Protein AF-A0A9P6FPQ5-F1 (afdb_monomer)

Sequence (129 aa):
MIRIPEAIIFIPVQDEDRIERQFTKACYPNIGDNTSTLNFANTVILTICNTQADHLNDIATDLFCPDKDVPVYVATGSVSCDDDGEASCVTNQRDLKNFVSPDFPPYELRLKPGLPIMCIRNIDVINNL

Organism: NCBI:txid979761

pLDDT: mean 76.05, std 11.93, range [46.44, 91.94]

InterPro domains:
  IPR049163 DNA helicase Pif1-like, 2B domain [PF21530] (103-125)

Foldseek 3Di:
DQDDAQEEAEDEPPDPVVLLVCCCPPPNVCQQPQPLPDDPNRYDYDYPDPVSVVVSVVSSLCRHPVVDDWDKDFDADDDDDPDDDPDRPRPPSVNLQPDDDPLDDHRIDTDDPSDDDDDSDDQDPPVRD

Radius of gyration: 18.6 Å; Cα contacts (8 Å, |Δi|>4): 116; chains: 1; bounding box: 51×40×49 Å

Secondary structure (DSSP, 8-state):
-PPPPSEEEE---S-HHHHHHHIIIII-TTTTSS-TT--TTSEEEE-SSHHHHHHHHHHHHHHSSTTS---EEE--------SSS-------HHHHHT---TTS--SEEE--TT------S---TTTT-

Mean predicted aligned error: 9.96 Å

Structure (mmCIF, N/CA/C/O backbone):
data_AF-A0A9P6FPQ5-F1
#
_entry.id   AF-A0A9P6FPQ5-F1
#
loop_
_atom_site.group_PDB
_atom_site.id
_atom_site.type_symbol
_atom_site.label_atom_id
_atom_site.label_alt_id
_atom_site.label_comp_id
_atom_site.label_asym_id
_atom_site.label_entity_id
_atom_site.label_seq_id
_atom_site.pdbx_PDB_ins_code
_atom_site.Cartn_x
_atom_site.Cartn_y
_atom_site.Cartn_z
_atom_site.occupancy
_atom_site.B_iso_or_equiv
_atom_site.auth_seq_id
_atom_site.auth_comp_id
_atom_site.auth_asym_id
_atom_site.auth_atom_id
_atom_site.pdbx_PDB_model_num
ATOM 1 N N . MET A 1 1 ? -15.839 -11.151 -10.533 1.00 47.41 1 MET A N 1
ATOM 2 C CA . MET A 1 1 ? -16.953 -10.212 -10.275 1.00 47.41 1 MET A CA 1
ATOM 3 C C . MET A 1 1 ? -16.449 -9.178 -9.282 1.00 47.41 1 MET A C 1
ATOM 5 O O . MET A 1 1 ? -16.023 -9.581 -8.208 1.00 47.41 1 MET A O 1
ATOM 9 N N . ILE A 1 2 ? -16.402 -7.897 -9.653 1.00 60.41 2 ILE A N 1
ATOM 10 C CA . ILE A 1 2 ? -15.944 -6.828 -8.750 1.00 60.41 2 ILE A CA 1
ATOM 11 C C . ILE A 1 2 ? -17.065 -6.577 -7.732 1.00 60.41 2 ILE A C 1
ATOM 13 O O . ILE A 1 2 ? -18.190 -6.280 -8.129 1.00 60.41 2 ILE A O 1
ATOM 17 N N . ARG A 1 3 ? -16.788 -6.761 -6.435 1.00 70.00 3 ARG A N 1
ATOM 18 C CA . ARG A 1 3 ? -17.714 -6.378 -5.358 1.00 70.00 3 ARG A CA 1
ATOM 19 C C . ARG A 1 3 ? -17.545 -4.893 -5.078 1.00 70.00 3 ARG A C 1
ATOM 21 O O . ARG A 1 3 ? -16.420 -4.427 -4.925 1.00 70.00 3 ARG A O 1
ATOM 28 N N . ILE A 1 4 ? -18.662 -4.178 -4.994 1.00 76.25 4 ILE A N 1
ATOM 29 C CA . ILE A 1 4 ? -18.661 -2.798 -4.512 1.00 76.25 4 ILE A CA 1
ATOM 30 C C . ILE A 1 4 ? -18.504 -2.850 -2.980 1.00 76.25 4 ILE A C 1
ATOM 32 O O . ILE A 1 4 ? -19.240 -3.610 -2.344 1.00 76.25 4 ILE A O 1
ATOM 36 N N . PRO A 1 5 ? -17.551 -2.104 -2.398 1.00 79.56 5 PRO A N 1
ATOM 37 C CA . PRO A 1 5 ? -17.370 -2.011 -0.951 1.00 79.56 5 PRO A CA 1
ATOM 38 C C . PRO A 1 5 ? -18.612 -1.441 -0.261 1.00 79.56 5 PRO A C 1
ATOM 40 O O . PRO A 1 5 ? -19.333 -0.629 -0.838 1.00 79.56 5 PRO A O 1
ATOM 43 N N . GLU A 1 6 ? -18.835 -1.827 0.994 1.00 83.38 6 GLU A N 1
ATOM 44 C CA . GLU A 1 6 ? -19.934 -1.292 1.810 1.00 83.38 6 GLU A CA 1
ATOM 45 C C . GLU A 1 6 ? -19.636 0.135 2.289 1.00 83.38 6 GLU A C 1
ATOM 47 O O . GLU A 1 6 ? -20.553 0.940 2.446 1.00 83.38 6 GLU A O 1
ATOM 52 N N . ALA A 1 7 ? -18.353 0.463 2.479 1.00 83.56 7 ALA A N 1
ATOM 53 C CA . ALA A 1 7 ? -17.891 1.785 2.881 1.00 83.56 7 ALA A CA 1
ATOM 54 C C . ALA A 1 7 ? -16.900 2.366 1.861 1.00 83.56 7 ALA A C 1
ATOM 56 O O . ALA A 1 7 ? -15.874 1.758 1.550 1.00 83.56 7 ALA A O 1
ATOM 57 N N . ILE A 1 8 ? -17.191 3.575 1.374 1.00 84.56 8 ILE A N 1
ATOM 58 C CA . ILE A 1 8 ? -16.287 4.374 0.540 1.00 84.56 8 ILE A CA 1
ATOM 59 C C . ILE A 1 8 ? -15.935 5.636 1.323 1.00 84.56 8 ILE A C 1
ATOM 61 O O . ILE A 1 8 ? -16.809 6.450 1.622 1.00 84.56 8 ILE A O 1
ATOM 65 N N . ILE A 1 9 ? -14.661 5.783 1.674 1.00 83.75 9 ILE A N 1
ATOM 66 C CA . ILE A 1 9 ? -14.163 6.876 2.510 1.00 83.75 9 ILE A CA 1
ATOM 67 C C . ILE A 1 9 ? -13.274 7.778 1.662 1.00 83.75 9 ILE A C 1
ATOM 69 O O . ILE A 1 9 ? -12.339 7.314 1.016 1.00 83.75 9 ILE A O 1
ATOM 73 N N . PHE A 1 10 ? -13.544 9.080 1.692 1.00 82.00 10 PHE A N 1
ATOM 74 C CA . PHE A 1 10 ? -12.702 10.089 1.057 1.00 82.00 10 PHE A CA 1
ATOM 75 C C . PHE A 1 10 ? -11.830 10.753 2.117 1.00 82.00 10 PHE A C 1
ATOM 77 O O . PHE A 1 10 ? -12.357 11.333 3.068 1.00 82.00 10 PHE A O 1
ATOM 84 N N . ILE A 1 11 ? -10.509 10.686 1.950 1.00 74.00 11 ILE A N 1
ATOM 85 C CA . ILE A 1 11 ? -9.553 11.342 2.851 1.00 74.00 11 ILE A CA 1
ATOM 86 C C . ILE A 1 11 ? -8.985 12.573 2.132 1.00 74.00 11 ILE A C 1
ATOM 88 O O . ILE A 1 11 ? -8.133 12.432 1.252 1.00 74.00 11 ILE A O 1
ATOM 92 N N . PRO A 1 12 ? -9.449 13.795 2.460 1.00 68.44 12 PRO A N 1
ATOM 93 C CA . PRO A 1 12 ? -8.856 15.011 1.927 1.00 68.44 12 PRO A CA 1
ATOM 94 C C . PRO A 1 12 ? -7.495 15.237 2.590 1.00 68.44 12 PRO A C 1
ATOM 96 O O . PRO A 1 12 ? -7.394 15.641 3.749 1.00 68.44 12 PRO A O 1
ATOM 99 N N . VAL A 1 13 ? -6.438 14.975 1.831 1.00 62.47 13 VAL A N 1
ATOM 100 C CA . VAL A 1 13 ? -5.053 15.163 2.261 1.00 62.47 13 VAL A CA 1
ATOM 101 C C . VAL A 1 13 ? -4.717 16.655 2.238 1.00 62.47 13 VAL A C 1
ATOM 103 O O . VAL A 1 13 ? -4.341 17.203 1.205 1.00 62.47 13 VAL A O 1
ATOM 106 N N . GLN A 1 14 ? -4.911 17.329 3.372 1.00 66.31 14 GLN A N 1
ATOM 107 C CA . GLN A 1 14 ? -4.426 18.700 3.588 1.00 66.31 14 GLN A CA 1
ATOM 108 C C . GLN A 1 14 ? -3.340 18.795 4.669 1.00 66.31 14 GLN A C 1
ATOM 110 O O . GLN A 1 14 ? -2.711 19.841 4.782 1.00 66.31 14 GLN A O 1
ATOM 115 N N . ASP A 1 15 ? -3.123 17.733 5.454 1.00 66.94 15 ASP A N 1
ATOM 116 C CA . ASP A 1 15 ? -2.198 17.714 6.595 1.00 66.94 15 ASP A CA 1
ATOM 117 C C . ASP A 1 15 ? -1.810 16.260 6.942 1.00 66.94 15 ASP A C 1
ATOM 119 O O . ASP A 1 15 ? -2.705 15.442 7.172 1.00 66.94 15 ASP A O 1
ATOM 123 N N . GLU A 1 16 ? -0.514 15.926 6.952 1.00 66.75 16 GLU A N 1
ATOM 124 C CA . GLU A 1 16 ? 0.005 14.557 7.146 1.00 66.75 16 GLU A CA 1
ATOM 125 C C . GLU A 1 16 ? -0.408 13.955 8.496 1.00 66.75 16 GLU A C 1
ATOM 127 O O . GLU A 1 16 ? -0.932 12.839 8.537 1.00 66.75 16 GLU A O 1
ATOM 132 N N . ASP A 1 17 ? -0.316 14.729 9.582 1.00 67.81 17 ASP A N 1
ATOM 133 C CA . ASP A 1 17 ? -0.717 14.290 10.927 1.00 67.81 17 ASP A CA 1
ATOM 134 C C . ASP A 1 17 ? -2.221 13.970 11.004 1.00 67.81 17 ASP A C 1
ATOM 136 O O . ASP A 1 17 ? -2.680 13.167 11.828 1.00 67.81 17 ASP A O 1
ATOM 140 N N . ARG A 1 18 ? -3.035 14.603 10.146 1.00 71.94 18 ARG A N 1
ATOM 141 C CA . ARG A 1 18 ? -4.469 14.298 10.046 1.00 71.94 18 ARG A CA 1
ATOM 142 C C . ARG A 1 18 ? -4.723 13.032 9.242 1.00 71.94 18 ARG A C 1
ATOM 144 O O . ARG A 1 18 ? -5.707 12.363 9.550 1.00 71.94 18 ARG A O 1
ATOM 151 N N . ILE A 1 19 ? -3.882 12.692 8.264 1.00 74.75 19 ILE A N 1
ATOM 152 C CA . ILE A 1 19 ? -4.054 11.499 7.421 1.00 74.75 19 ILE A CA 1
ATOM 153 C C . ILE A 1 19 ? -3.926 10.241 8.264 1.00 74.75 19 ILE A C 1
ATOM 155 O O . ILE A 1 19 ? -4.855 9.438 8.280 1.00 74.75 19 ILE A O 1
ATOM 159 N N . GLU A 1 20 ? -2.831 10.089 9.010 1.00 75.44 20 GLU A N 1
ATOM 160 C CA . GLU A 1 20 ? -2.606 8.897 9.834 1.00 75.44 20 GLU A CA 1
ATOM 161 C C . GLU A 1 20 ? -3.710 8.746 10.889 1.00 75.44 20 GLU A C 1
ATOM 163 O O . GLU A 1 20 ? -4.277 7.667 11.083 1.00 75.44 20 GLU A O 1
ATOM 168 N N . ARG A 1 21 ? -4.105 9.857 11.524 1.00 76.19 21 ARG A N 1
ATOM 169 C CA . ARG A 1 21 ? -5.211 9.874 12.492 1.00 76.19 21 ARG A CA 1
ATOM 170 C C . ARG A 1 21 ? -6.556 9.521 11.865 1.00 76.19 21 ARG A C 1
ATOM 172 O O . ARG A 1 21 ? -7.353 8.862 12.525 1.00 76.19 21 ARG A O 1
ATOM 179 N N . GLN A 1 22 ? -6.853 9.980 10.650 1.00 76.00 22 GLN A N 1
ATOM 180 C CA . GLN A 1 22 ? -8.096 9.631 9.953 1.00 76.00 22 GLN A CA 1
ATOM 181 C C . GLN A 1 22 ? -8.075 8.179 9.479 1.00 76.00 22 GLN A C 1
ATOM 183 O O . GLN A 1 22 ? -9.066 7.471 9.638 1.00 76.00 22 GLN A O 1
ATOM 188 N N . PHE A 1 23 ? -6.942 7.714 8.964 1.00 80.12 23 PHE A N 1
ATOM 189 C CA . PHE A 1 23 ? -6.745 6.335 8.549 1.00 80.12 23 PHE A CA 1
ATOM 190 C C . PHE A 1 23 ? -6.959 5.368 9.722 1.00 80.12 23 PHE A C 1
ATOM 192 O O . PHE A 1 23 ? -7.825 4.496 9.656 1.00 80.12 23 PHE A O 1
ATOM 199 N N . THR A 1 24 ? -6.257 5.585 10.836 1.00 78.94 24 THR A N 1
ATOM 200 C CA . THR A 1 24 ? -6.409 4.773 12.049 1.00 78.94 24 THR A CA 1
ATOM 201 C C . THR A 1 24 ? -7.804 4.936 12.645 1.00 78.94 24 THR A C 1
ATOM 203 O O . THR A 1 24 ? -8.558 3.979 12.695 1.00 78.94 24 THR A O 1
ATOM 206 N N . LYS A 1 25 ? -8.233 6.138 13.040 1.00 74.75 25 LYS A N 1
ATOM 207 C CA . LYS A 1 25 ? -9.482 6.286 13.810 1.00 74.75 25 LYS A CA 1
ATOM 208 C C . LYS A 1 25 ? -10.756 6.036 13.010 1.00 74.75 25 LYS A C 1
ATOM 210 O O . LYS A 1 25 ? -11.729 5.566 13.594 1.00 74.75 25 LYS A O 1
ATOM 215 N N . ALA A 1 26 ? -10.789 6.409 11.731 1.00 74.31 26 ALA A N 1
ATOM 216 C CA . ALA A 1 26 ? -12.015 6.351 10.936 1.00 74.31 26 ALA A CA 1
ATOM 217 C C . ALA A 1 26 ? -12.104 5.101 10.055 1.00 74.31 26 ALA A C 1
ATOM 219 O O . ALA A 1 26 ? -13.212 4.628 9.816 1.00 74.31 26 ALA A O 1
ATOM 220 N N . CYS A 1 27 ? -10.973 4.565 9.581 1.00 80.19 27 CYS A N 1
ATOM 221 C CA . CYS A 1 27 ? -10.979 3.434 8.649 1.00 80.19 27 CYS A 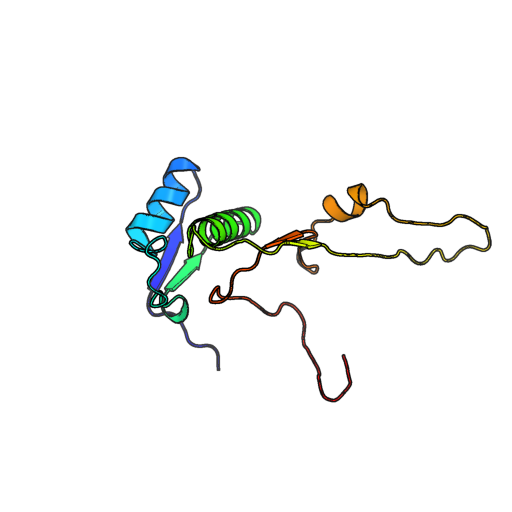CA 1
ATOM 222 C C . CYS A 1 27 ? -10.625 2.117 9.347 1.00 80.19 27 CYS A C 1
ATOM 224 O O . CYS A 1 27 ? -11.359 1.140 9.209 1.00 80.19 27 CYS A O 1
ATOM 226 N N . TYR A 1 28 ? -9.533 2.093 10.119 1.00 82.88 28 TYR A N 1
ATOM 227 C CA . TYR A 1 28 ? -9.010 0.872 10.741 1.00 82.88 28 TYR A CA 1
ATOM 228 C C . TYR A 1 28 ? -8.524 1.117 12.184 1.00 82.88 28 TYR A C 1
ATOM 230 O O . TYR A 1 28 ? -7.315 1.150 12.430 1.00 82.88 28 TYR A O 1
ATOM 238 N N . PRO A 1 29 ? -9.443 1.258 13.165 1.00 77.62 29 PRO A N 1
ATOM 239 C CA . PRO A 1 29 ? -9.116 1.670 14.541 1.00 77.62 29 PRO A CA 1
ATOM 240 C C . PRO A 1 29 ? -8.191 0.714 15.297 1.00 77.62 29 PRO A C 1
ATOM 242 O O . PRO A 1 29 ? -7.569 1.132 16.267 1.00 77.62 29 PRO A O 1
ATOM 245 N N . ASN A 1 30 ? -8.039 -0.518 14.806 1.00 80.00 30 ASN A N 1
ATOM 246 C CA . ASN A 1 30 ? -7.231 -1.570 15.418 1.00 80.00 30 ASN A CA 1
ATOM 247 C C . ASN A 1 30 ? -6.170 -2.115 14.446 1.00 80.00 30 ASN A C 1
ATOM 249 O O . ASN A 1 30 ? -5.824 -3.290 14.508 1.00 80.00 30 ASN A O 1
ATOM 253 N N . ILE A 1 31 ? -5.686 -1.303 13.494 1.00 80.62 31 ILE A N 1
ATOM 254 C CA . ILE A 1 31 ? -4.747 -1.797 12.470 1.00 80.62 31 ILE A CA 1
ATOM 255 C C . ILE A 1 31 ? -3.428 -2.340 13.047 1.00 80.62 31 ILE A C 1
ATOM 257 O O . ILE A 1 31 ? -2.847 -3.270 12.492 1.00 80.62 31 ILE A O 1
ATOM 261 N N . GLY A 1 32 ? -2.999 -1.785 14.182 1.00 75.62 32 GLY A N 1
ATOM 262 C CA . GLY A 1 32 ? -1.802 -2.208 14.909 1.00 75.62 32 GLY A CA 1
ATOM 263 C C . GLY A 1 32 ? -2.018 -3.362 15.883 1.00 75.62 32 GLY A C 1
ATOM 264 O O . GLY A 1 32 ? -1.041 -3.928 16.371 1.00 75.62 32 GLY A O 1
ATOM 265 N N . ASP A 1 33 ? -3.267 -3.747 16.157 1.00 75.62 33 ASP A N 1
ATOM 266 C CA . ASP A 1 33 ? -3.526 -4.905 16.999 1.00 75.62 33 ASP A CA 1
ATOM 267 C C . ASP A 1 33 ? -3.166 -6.149 16.181 1.00 75.62 33 ASP A C 1
ATOM 269 O O . ASP A 1 33 ? -3.714 -6.373 15.103 1.00 75.62 33 ASP A O 1
ATOM 273 N N . ASN A 1 34 ? -2.255 -6.987 16.690 1.00 63.00 34 ASN A N 1
ATOM 274 C CA . ASN A 1 34 ? -1.759 -8.223 16.050 1.00 63.00 34 ASN A CA 1
ATOM 275 C C . ASN A 1 34 ? -2.848 -9.278 15.729 1.00 63.00 34 ASN A C 1
ATOM 277 O O . ASN A 1 34 ? -2.560 -10.431 15.39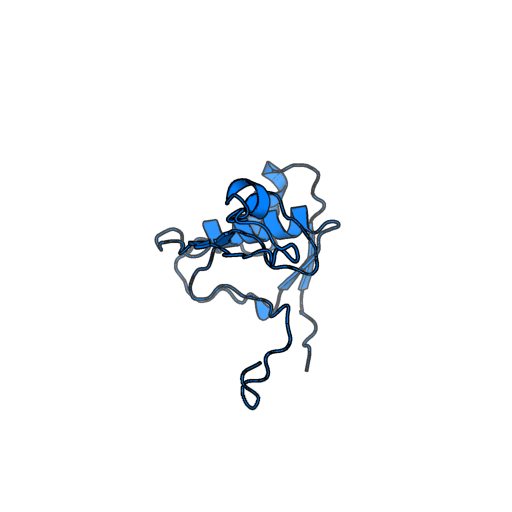8 1.00 63.00 34 ASN A O 1
ATOM 281 N N . THR A 1 35 ? -4.117 -8.902 15.831 1.00 59.75 35 THR A N 1
ATOM 282 C CA . THR A 1 35 ? -5.279 -9.646 15.384 1.00 59.75 35 THR A CA 1
ATOM 283 C C . THR A 1 35 ? -5.351 -9.636 13.856 1.00 59.75 35 THR A C 1
ATOM 285 O O . THR A 1 35 ? -5.577 -8.612 13.219 1.00 59.75 35 THR A O 1
ATOM 288 N N . SER A 1 36 ? -5.208 -10.808 13.243 1.00 57.00 36 SER A N 1
ATOM 289 C CA . SER A 1 36 ? -5.304 -11.053 11.792 1.00 57.00 36 SER A CA 1
ATOM 290 C C . SER A 1 36 ? -6.731 -10.904 11.227 1.00 57.00 36 SER A C 1
ATOM 292 O O . SER A 1 36 ? -7.067 -11.472 10.192 1.00 57.00 36 SER A O 1
ATOM 294 N N . THR A 1 37 ? -7.593 -10.150 11.911 1.00 63.38 37 THR A N 1
ATOM 295 C CA . THR A 1 37 ? -9.036 -10.045 11.660 1.00 63.38 37 THR A CA 1
ATOM 296 C C . THR A 1 37 ? -9.444 -8.776 10.917 1.00 63.38 37 THR A C 1
ATOM 298 O O . THR A 1 37 ? -10.639 -8.543 10.736 1.00 63.38 37 THR A O 1
ATOM 301 N N . LEU A 1 38 ? -8.495 -7.933 10.500 1.00 72.44 38 LEU A N 1
ATOM 302 C CA . LEU A 1 38 ? -8.816 -6.734 9.725 1.00 72.44 38 LEU A CA 1
ATOM 303 C C . LEU A 1 38 ? -9.395 -7.134 8.370 1.00 72.44 38 LEU A C 1
ATOM 305 O O . LEU A 1 38 ? -8.740 -7.779 7.552 1.00 72.44 38 LEU A O 1
ATOM 309 N N . ASN A 1 39 ? -10.643 -6.738 8.138 1.00 75.94 39 ASN A N 1
ATOM 310 C CA . ASN A 1 39 ? -11.316 -6.973 6.876 1.00 75.94 39 ASN A CA 1
ATOM 311 C C . ASN A 1 39 ? -11.115 -5.775 5.940 1.00 75.94 39 ASN A C 1
ATOM 313 O O . ASN A 1 39 ? -11.928 -4.852 5.912 1.00 75.94 39 ASN A O 1
ATOM 317 N N . PHE A 1 40 ? -10.048 -5.820 5.144 1.00 77.69 40 PHE A N 1
ATOM 318 C CA . PHE A 1 40 ? -9.782 -4.821 4.105 1.00 77.69 40 PHE A CA 1
ATOM 319 C C . PHE A 1 40 ? -10.761 -4.889 2.918 1.00 77.69 40 PHE A C 1
ATOM 321 O O . PHE A 1 40 ? -10.773 -3.989 2.087 1.00 77.69 40 PHE A O 1
ATOM 328 N N . ALA A 1 41 ? -11.590 -5.935 2.805 1.00 77.69 41 ALA A N 1
ATOM 329 C CA . ALA A 1 41 ? -12.451 -6.131 1.638 1.00 77.69 41 ALA A CA 1
ATOM 330 C C . ALA A 1 41 ? -13.727 -5.269 1.651 1.00 77.69 41 ALA A C 1
ATO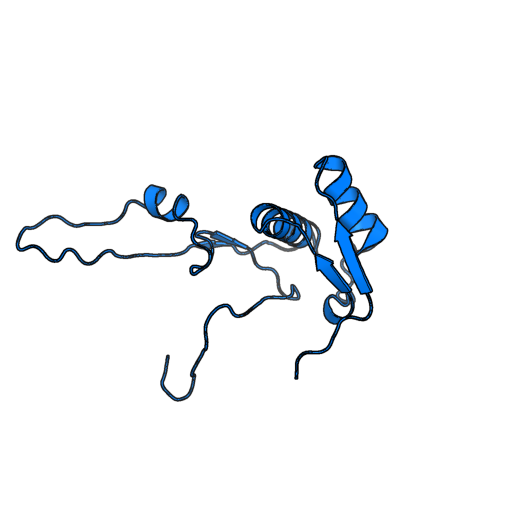M 332 O O . ALA A 1 41 ? -14.331 -5.063 0.599 1.00 77.69 41 ALA A O 1
ATOM 333 N N . ASN A 1 42 ? -14.154 -4.777 2.819 1.00 80.38 42 ASN A N 1
ATOM 334 C CA . ASN A 1 42 ? -15.428 -4.059 2.956 1.00 80.38 42 ASN A CA 1
ATOM 335 C C . ASN A 1 42 ? -15.295 -2.534 2.837 1.00 80.38 42 ASN A C 1
ATOM 337 O O . ASN A 1 42 ? -16.309 -1.855 2.655 1.00 80.38 42 ASN A O 1
ATOM 341 N N . THR A 1 43 ? -14.072 -2.011 2.909 1.00 82.12 43 THR A N 1
ATOM 342 C CA . THR A 1 43 ? -13.800 -0.573 2.941 1.00 82.12 43 THR A CA 1
ATOM 343 C C . THR A 1 43 ? -12.816 -0.203 1.845 1.00 82.12 43 THR A C 1
ATOM 345 O O . THR A 1 43 ? -11.740 -0.785 1.745 1.00 82.12 43 THR A O 1
ATOM 348 N N . VAL A 1 44 ? -13.158 0.810 1.053 1.00 85.44 44 VAL A N 1
ATOM 349 C CA . VAL A 1 44 ? -12.231 1.441 0.109 1.00 85.44 44 VAL A CA 1
ATOM 350 C C . VAL A 1 44 ? -11.994 2.883 0.516 1.00 85.44 44 VAL A C 1
ATOM 352 O O . VAL A 1 44 ? -12.925 3.618 0.847 1.00 85.44 44 VAL A O 1
ATOM 355 N N . ILE A 1 45 ? -10.726 3.278 0.468 1.00 87.44 45 ILE A N 1
ATOM 356 C CA . ILE A 1 45 ? -10.281 4.642 0.714 1.00 87.44 45 ILE A CA 1
ATOM 357 C C . ILE A 1 45 ? -9.908 5.256 -0.631 1.00 87.44 45 ILE A C 1
ATOM 359 O O . ILE A 1 45 ? -9.139 4.668 -1.389 1.00 87.44 45 ILE A O 1
ATOM 363 N N . LEU A 1 46 ? -10.465 6.426 -0.930 1.00 87.31 46 LEU A N 1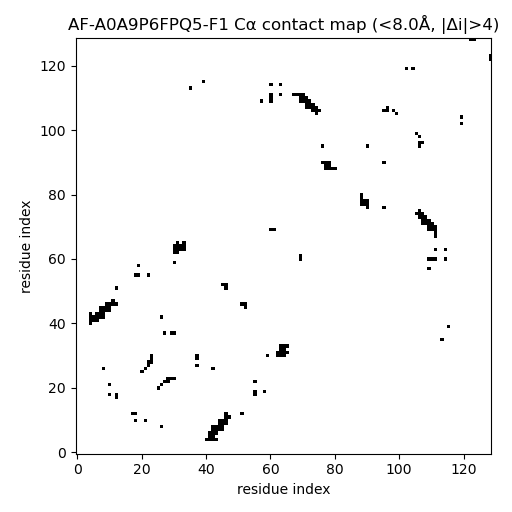
ATOM 364 C CA . LEU A 1 46 ? -10.213 7.163 -2.162 1.00 87.31 46 LEU A CA 1
ATOM 365 C C . LEU A 1 46 ? -9.459 8.460 -1.861 1.00 87.31 46 LEU A C 1
ATOM 367 O O . LEU A 1 46 ? -9.833 9.227 -0.968 1.00 87.31 46 LEU A O 1
ATOM 371 N N . THR A 1 47 ? -8.419 8.709 -2.653 1.00 85.75 47 THR A N 1
ATOM 372 C CA . THR A 1 47 ? -7.628 9.943 -2.660 1.00 85.75 47 THR A CA 1
ATOM 373 C C . THR A 1 47 ? -7.727 10.633 -4.017 1.00 85.75 47 THR A C 1
ATOM 375 O O . THR A 1 47 ? -8.256 10.080 -4.981 1.00 85.75 47 THR A O 1
ATOM 378 N N . ILE A 1 48 ? -7.236 11.872 -4.090 1.00 84.81 48 ILE A N 1
ATOM 379 C CA . ILE A 1 48 ? -7.265 12.673 -5.321 1.00 84.81 48 ILE A CA 1
ATOM 380 C C . ILE A 1 48 ? -6.066 12.331 -6.220 1.00 84.81 48 ILE A C 1
ATOM 382 O O . ILE A 1 48 ? -6.188 12.373 -7.442 1.00 84.81 48 ILE A O 1
ATOM 386 N N . CYS A 1 49 ? -4.922 11.979 -5.623 1.00 84.69 49 CYS A N 1
ATOM 387 C CA . CYS A 1 49 ? -3.672 11.691 -6.331 1.00 84.69 49 CYS A CA 1
ATOM 388 C C . CYS A 1 49 ? -3.090 10.325 -5.937 1.00 84.69 49 CYS A C 1
ATOM 390 O O . CYS A 1 49 ? -3.210 9.907 -4.782 1.00 84.69 49 CYS A O 1
ATOM 392 N N . ASN A 1 50 ? -2.362 9.687 -6.862 1.00 84.56 50 ASN A N 1
ATOM 393 C CA . ASN A 1 50 ? -1.668 8.415 -6.612 1.00 84.56 50 ASN A CA 1
ATOM 394 C C . ASN A 1 50 ? -0.634 8.532 -5.489 1.00 84.56 50 ASN A C 1
ATOM 396 O O . ASN A 1 50 ? -0.626 7.698 -4.599 1.00 84.56 50 ASN A O 1
ATOM 400 N N . THR A 1 51 ? 0.134 9.624 -5.439 1.00 84.69 51 THR A N 1
ATOM 401 C CA . THR A 1 51 ? 1.126 9.859 -4.372 1.00 84.69 51 THR A CA 1
ATOM 402 C C . THR A 1 51 ? 0.518 9.829 -2.967 1.00 84.69 51 THR A C 1
ATOM 404 O O . THR A 1 51 ? 1.157 9.404 -2.013 1.00 84.69 51 THR A O 1
ATOM 407 N N . GLN A 1 52 ? -0.740 10.256 -2.832 1.00 84.81 52 GLN A N 1
ATOM 408 C CA . GLN A 1 52 ? -1.479 10.201 -1.571 1.00 84.81 52 GLN A CA 1
ATOM 409 C C . GLN A 1 52 ? -1.960 8.783 -1.254 1.00 84.81 52 GLN A C 1
ATOM 411 O O . GLN A 1 52 ? -1.990 8.399 -0.087 1.00 84.81 52 GLN A O 1
ATOM 416 N N . ALA A 1 53 ? -2.354 8.020 -2.279 1.00 86.19 53 ALA A N 1
ATOM 417 C CA . ALA A 1 53 ? -2.716 6.616 -2.122 1.00 86.19 53 ALA A CA 1
ATOM 418 C C . ALA A 1 53 ? -1.491 5.783 -1.720 1.00 86.19 53 ALA A C 1
ATOM 420 O O . ALA A 1 53 ? -1.585 4.986 -0.794 1.00 86.19 53 ALA A O 1
ATOM 421 N N . ASP A 1 54 ? -0.341 6.028 -2.350 1.00 87.19 54 ASP A N 1
ATOM 422 C CA . ASP A 1 54 ? 0.931 5.381 -2.026 1.00 87.19 54 ASP A CA 1
ATOM 423 C C . ASP A 1 54 ? 1.324 5.661 -0.572 1.00 87.19 54 ASP A C 1
ATOM 425 O O . ASP A 1 54 ? 1.547 4.726 0.191 1.00 87.19 54 ASP A O 1
ATOM 429 N N . HIS A 1 55 ? 1.266 6.926 -0.141 1.00 86.69 55 HIS A N 1
ATOM 430 C CA . HIS A 1 55 ? 1.547 7.299 1.247 1.00 86.69 55 HIS A CA 1
ATOM 431 C C . HIS A 1 55 ? 0.600 6.623 2.257 1.00 86.69 55 HIS A C 1
ATOM 433 O O . HIS A 1 55 ? 1.028 6.162 3.313 1.00 86.69 55 HIS A O 1
ATOM 439 N N . LEU A 1 56 ? -0.695 6.514 1.938 1.00 87.94 56 LEU A N 1
ATOM 440 C CA . LEU A 1 56 ? -1.651 5.775 2.770 1.00 87.94 56 LEU A CA 1
ATOM 441 C C . LEU A 1 56 ? -1.348 4.274 2.821 1.00 87.94 56 LEU A C 1
ATOM 443 O O . LEU A 1 56 ? -1.496 3.661 3.877 1.00 87.94 56 LEU A O 1
ATOM 447 N N . ASN A 1 57 ? -0.932 3.685 1.700 1.00 89.12 57 ASN A N 1
ATOM 448 C CA . ASN A 1 57 ? -0.542 2.280 1.631 1.00 89.12 57 ASN A CA 1
ATOM 449 C C . ASN A 1 57 ? 0.741 2.015 2.434 1.00 89.12 57 ASN A C 1
ATOM 451 O O . ASN A 1 57 ? 0.841 0.972 3.083 1.00 89.12 57 ASN A O 1
ATOM 455 N N . ASP A 1 58 ? 1.685 2.959 2.451 1.00 89.50 58 ASP A N 1
ATOM 456 C CA . ASP A 1 58 ? 2.876 2.901 3.301 1.00 89.50 58 ASP A CA 1
ATOM 457 C C . ASP A 1 58 ? 2.500 2.928 4.785 1.00 89.50 58 ASP A C 1
ATOM 459 O O . ASP A 1 58 ? 2.866 2.008 5.517 1.00 89.50 58 ASP A O 1
ATOM 463 N N . ILE A 1 59 ? 1.669 3.889 5.209 1.00 88.12 59 ILE A N 1
ATOM 464 C CA . ILE A 1 59 ? 1.144 3.959 6.584 1.00 88.12 59 ILE A CA 1
ATOM 465 C C . ILE A 1 59 ? 0.440 2.648 6.962 1.00 88.12 59 ILE A C 1
ATOM 467 O O . ILE A 1 59 ? 0.671 2.095 8.038 1.00 88.12 59 ILE A O 1
ATOM 471 N N . ALA A 1 60 ? -0.408 2.118 6.077 1.00 87.31 60 ALA A N 1
ATOM 472 C CA . ALA A 1 60 ? -1.093 0.849 6.299 1.00 87.31 60 ALA A CA 1
ATOM 473 C C . ALA A 1 60 ? -0.104 -0.310 6.487 1.00 87.31 60 ALA A C 1
ATOM 475 O O . ALA A 1 60 ? -0.295 -1.148 7.368 1.00 87.31 60 ALA A O 1
ATOM 476 N N . THR A 1 61 ? 0.957 -0.346 5.681 1.00 89.25 61 THR A N 1
ATOM 477 C CA . THR A 1 61 ? 1.998 -1.378 5.728 1.00 89.25 61 THR A CA 1
ATOM 478 C C . THR A 1 61 ? 2.809 -1.300 7.015 1.00 89.25 61 THR A C 1
ATOM 480 O O . THR A 1 61 ? 3.095 -2.331 7.629 1.00 89.25 61 THR A O 1
ATOM 483 N N . ASP A 1 62 ? 3.154 -0.091 7.451 1.00 88.94 62 ASP A N 1
ATOM 484 C CA . ASP A 1 62 ? 3.900 0.150 8.682 1.00 88.94 62 ASP A CA 1
ATOM 485 C C . ASP A 1 62 ? 3.093 -0.247 9.917 1.00 88.94 62 ASP A C 1
ATOM 487 O O . ASP A 1 62 ? 3.580 -0.999 10.765 1.00 88.94 62 ASP A O 1
ATOM 491 N N . LEU A 1 63 ? 1.826 0.165 9.969 1.00 86.88 63 LEU A N 1
ATOM 492 C CA . LEU A 1 63 ? 0.956 -0.092 11.110 1.00 86.88 63 LEU A CA 1
ATOM 493 C C . LEU A 1 63 ? 0.453 -1.538 11.183 1.00 86.88 63 LEU A C 1
ATOM 495 O O . LEU A 1 63 ? 0.232 -2.041 12.279 1.00 86.88 63 LEU A O 1
ATOM 499 N N . PHE A 1 64 ? 0.254 -2.220 10.054 1.00 86.81 64 PHE A N 1
ATOM 500 C CA . PHE A 1 64 ? -0.281 -3.580 10.051 1.00 86.81 64 PHE A CA 1
ATOM 501 C C . PHE A 1 64 ? 0.733 -4.586 10.605 1.00 86.81 64 PHE A C 1
ATOM 503 O O . PHE A 1 64 ? 1.793 -4.786 10.012 1.00 86.81 64 PHE A O 1
ATOM 510 N N . CYS A 1 65 ? 0.396 -5.264 11.709 1.00 83.75 65 CYS A N 1
ATOM 511 C CA . CYS A 1 65 ? 1.302 -6.185 12.416 1.00 83.75 65 CYS A CA 1
ATOM 512 C C . CYS A 1 65 ? 2.705 -5.562 12.612 1.00 83.75 65 CYS A C 1
ATOM 514 O O . CYS A 1 65 ? 3.650 -5.966 11.922 1.00 83.75 65 CYS A O 1
ATOM 516 N N . PRO A 1 66 ? 2.856 -4.567 13.503 1.00 83.00 66 PRO A N 1
ATOM 517 C CA . PRO A 1 66 ? 4.086 -3.779 13.622 1.00 83.00 66 PRO A CA 1
ATOM 518 C C . PRO A 1 66 ? 5.299 -4.624 14.039 1.00 83.00 66 PRO A C 1
ATOM 520 O O . PRO A 1 66 ? 6.422 -4.307 13.665 1.00 83.00 66 PRO A O 1
ATOM 523 N N . ASP A 1 67 ? 5.072 -5.742 14.735 1.00 84.12 67 ASP A N 1
ATOM 524 C CA . ASP A 1 67 ? 6.130 -6.652 15.194 1.00 84.12 67 ASP A CA 1
ATOM 525 C C . ASP A 1 67 ? 6.699 -7.562 14.088 1.00 84.12 67 ASP A C 1
ATOM 527 O O . ASP A 1 67 ? 7.634 -8.325 14.333 1.00 84.12 67 ASP A O 1
ATOM 531 N N . LYS A 1 68 ? 6.117 -7.550 12.881 1.00 82.38 68 LYS A N 1
ATOM 532 C CA . LYS A 1 68 ? 6.589 -8.364 11.754 1.00 82.38 68 LYS A CA 1
ATOM 533 C C . LYS A 1 68 ? 7.493 -7.551 10.838 1.00 82.38 68 LYS A C 1
ATOM 535 O O . LYS A 1 68 ? 7.142 -6.435 10.451 1.00 82.38 68 LYS A O 1
ATOM 540 N N . ASP A 1 69 ? 8.587 -8.176 10.407 1.00 87.00 69 ASP A N 1
ATOM 541 C CA . ASP A 1 69 ? 9.472 -7.619 9.385 1.00 87.00 69 ASP A CA 1
ATOM 542 C C . ASP A 1 69 ? 8.703 -7.256 8.109 1.00 87.00 69 ASP A C 1
ATOM 544 O O . ASP A 1 69 ? 7.726 -7.913 7.731 1.00 87.00 69 ASP A O 1
ATOM 548 N N . VAL A 1 70 ? 9.181 -6.209 7.433 1.00 88.50 70 VAL A N 1
ATOM 549 C CA . VAL A 1 70 ? 8.641 -5.731 6.156 1.00 88.50 70 VAL A CA 1
ATOM 550 C C . VAL A 1 70 ? 9.613 -6.109 5.037 1.00 88.50 70 VAL A C 1
ATOM 552 O O . VAL A 1 70 ? 10.548 -5.353 4.768 1.00 88.50 70 VAL A O 1
ATOM 555 N N . PRO A 1 71 ? 9.446 -7.274 4.384 1.00 91.00 71 PRO A N 1
ATOM 556 C CA . PRO A 1 71 ? 10.175 -7.594 3.167 1.00 91.00 71 PRO A CA 1
ATOM 557 C C . PRO A 1 71 ? 10.100 -6.460 2.142 1.00 91.00 71 PRO A C 1
ATOM 559 O O . PRO A 1 71 ? 9.013 -5.976 1.812 1.00 91.00 71 PRO A O 1
ATOM 562 N N . VAL A 1 72 ? 11.266 -6.068 1.627 1.00 91.81 72 VAL A N 1
ATOM 563 C CA . VAL A 1 72 ? 11.401 -5.081 0.553 1.00 91.81 72 VAL A CA 1
ATOM 564 C C . VAL A 1 72 ? 11.878 -5.798 -0.703 1.00 91.81 72 VAL A C 1
ATOM 566 O O . VAL A 1 72 ? 12.948 -6.407 -0.717 1.00 91.81 72 VAL A O 1
ATOM 569 N N . TYR A 1 73 ? 11.079 -5.716 -1.759 1.00 89.88 73 TYR A N 1
ATOM 570 C CA . TYR A 1 73 ? 11.385 -6.253 -3.077 1.00 89.88 73 TYR A CA 1
ATOM 571 C C . TYR A 1 73 ? 11.819 -5.106 -3.980 1.00 89.88 73 TYR A C 1
ATOM 573 O O . TYR A 1 73 ? 11.082 -4.140 -4.158 1.00 89.88 73 TYR A O 1
ATOM 581 N N . VAL A 1 74 ? 13.023 -5.208 -4.533 1.00 88.06 74 VAL A N 1
ATOM 582 C CA . VAL A 1 74 ? 13.627 -4.147 -5.340 1.00 88.06 74 VAL A CA 1
ATOM 583 C C . VAL A 1 74 ? 13.561 -4.523 -6.816 1.00 88.06 74 VAL A C 1
ATOM 585 O O . VAL A 1 74 ? 13.965 -5.621 -7.204 1.00 88.06 74 VAL A O 1
ATOM 588 N N . ALA A 1 75 ? 13.053 -3.613 -7.641 1.00 83.31 75 ALA A N 1
ATOM 589 C CA . ALA A 1 75 ? 12.955 -3.790 -9.076 1.00 83.31 75 ALA A CA 1
ATOM 590 C C . ALA A 1 75 ? 14.345 -3.825 -9.721 1.00 83.31 75 ALA A C 1
ATOM 592 O O . ALA A 1 75 ? 15.268 -3.100 -9.342 1.00 83.31 75 ALA A O 1
ATOM 593 N N . THR A 1 76 ? 14.477 -4.656 -10.749 1.00 78.31 76 THR A N 1
ATOM 594 C CA . THR A 1 76 ? 15.672 -4.720 -11.591 1.00 78.31 76 THR A CA 1
ATOM 595 C C . THR A 1 76 ? 15.269 -4.432 -13.028 1.00 78.31 76 THR A C 1
ATOM 597 O O . THR A 1 76 ? 14.211 -4.862 -13.484 1.00 78.31 76 THR A O 1
ATOM 600 N N . GLY A 1 77 ? 16.087 -3.649 -13.725 1.00 68.56 77 GLY A N 1
ATOM 601 C CA . GLY A 1 77 ? 15.840 -3.247 -15.103 1.00 68.56 77 GLY A CA 1
ATOM 602 C C . GLY A 1 77 ? 17.124 -3.309 -15.915 1.00 68.56 77 GLY A C 1
ATOM 603 O O . GLY A 1 77 ? 18.213 -3.078 -15.389 1.00 68.56 77 GLY A O 1
ATOM 604 N N . SER A 1 78 ? 16.986 -3.619 -17.198 1.00 65.81 78 SER A N 1
ATOM 605 C CA . SER A 1 78 ? 18.052 -3.548 -18.191 1.00 65.81 78 SER A CA 1
ATOM 606 C C . SER A 1 78 ? 17.533 -2.725 -19.361 1.00 65.81 78 SER A C 1
ATOM 608 O O . SER A 1 78 ? 16.375 -2.872 -19.753 1.00 65.81 78 SER A O 1
ATOM 610 N N . VAL A 1 79 ? 18.370 -1.837 -19.884 1.00 60.28 79 VAL A N 1
ATOM 611 C CA . VAL A 1 79 ? 18.088 -1.103 -21.114 1.00 60.28 79 VAL A CA 1
ATOM 612 C C . VAL A 1 79 ? 18.852 -1.806 -22.228 1.00 60.28 79 VAL A C 1
ATOM 614 O O . VAL A 1 79 ? 20.056 -2.020 -22.105 1.00 60.28 79 VAL A O 1
ATOM 617 N N . SER A 1 80 ? 18.160 -2.203 -23.295 1.00 55.41 80 SER A N 1
ATOM 618 C CA . SER A 1 80 ? 18.821 -2.682 -24.507 1.00 55.41 80 SER A CA 1
ATOM 619 C C . SER A 1 80 ? 19.450 -1.490 -25.220 1.00 55.41 80 SER A C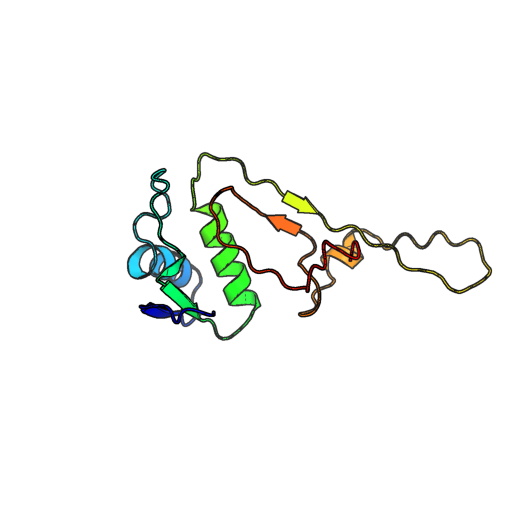 1
ATOM 621 O O . SER A 1 80 ? 18.752 -0.552 -25.606 1.00 55.41 80 SER A O 1
ATOM 623 N N . CYS A 1 81 ? 20.770 -1.515 -25.367 1.00 54.53 81 CYS A N 1
ATOM 624 C CA . CYS A 1 81 ? 21.474 -0.572 -26.219 1.00 54.53 81 CYS A CA 1
ATOM 625 C C . CYS A 1 81 ? 21.530 -1.136 -27.628 1.00 54.53 81 CYS A C 1
ATOM 627 O O . CYS A 1 81 ? 22.346 -2.007 -27.915 1.00 54.53 81 CYS A O 1
ATOM 629 N N . ASP A 1 82 ? 20.654 -0.638 -28.490 1.00 55.72 82 ASP A N 1
ATOM 630 C CA . ASP A 1 82 ? 20.772 -0.849 -29.927 1.00 55.72 82 ASP A CA 1
ATOM 631 C C . ASP A 1 82 ? 21.823 0.135 -30.474 1.00 55.72 82 ASP A C 1
ATOM 633 O O . ASP A 1 82 ? 21.464 1.155 -31.056 1.00 55.72 82 ASP A O 1
ATOM 637 N N . ASP A 1 83 ? 23.115 -0.116 -30.221 1.00 49.72 83 ASP A N 1
ATOM 638 C CA . ASP A 1 83 ? 24.212 0.447 -31.028 1.00 49.72 83 ASP A CA 1
ATOM 639 C C . ASP A 1 83 ? 25.524 -0.344 -30.842 1.00 49.72 83 ASP A C 1
ATOM 641 O O . ASP A 1 83 ? 25.871 -0.753 -29.732 1.00 49.72 83 ASP A O 1
ATOM 645 N N . ASP A 1 84 ? 26.251 -0.551 -31.939 1.00 53.62 84 ASP A N 1
ATOM 646 C CA . ASP A 1 84 ? 27.413 -1.438 -32.117 1.00 53.62 84 ASP A CA 1
ATOM 647 C C . ASP A 1 84 ? 28.705 -0.948 -31.416 1.00 53.62 84 ASP A C 1
ATOM 649 O O . ASP A 1 84 ? 29.771 -0.818 -32.024 1.00 53.62 84 ASP A O 1
ATOM 653 N N . GLY A 1 85 ? 28.659 -0.680 -30.112 1.00 46.84 85 GLY A N 1
ATOM 654 C CA . GLY A 1 85 ? 29.830 -0.254 -29.348 1.00 46.84 85 GLY A CA 1
ATOM 655 C C . GLY A 1 85 ? 29.763 -0.697 -27.898 1.00 46.84 85 GLY A C 1
ATOM 656 O O . GLY A 1 85 ? 28.743 -0.521 -27.242 1.00 46.84 85 GLY A O 1
ATOM 657 N N . GLU A 1 86 ? 30.864 -1.264 -27.397 1.00 49.34 86 GLU 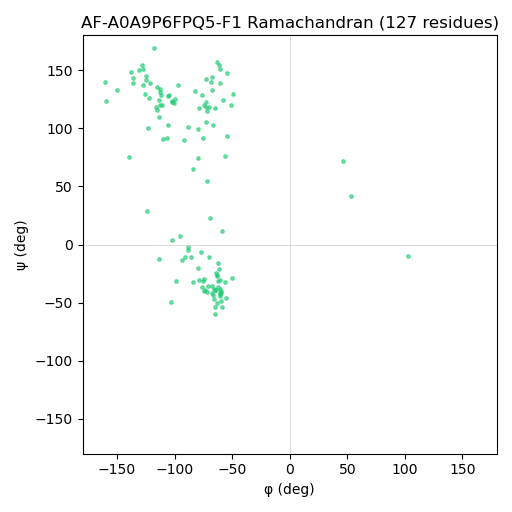A N 1
ATOM 658 C CA . GLU A 1 86 ? 31.056 -1.717 -26.014 1.00 49.34 86 GLU A CA 1
ATOM 659 C C . GLU A 1 86 ? 30.828 -0.606 -24.967 1.00 49.34 86 GLU A C 1
ATOM 661 O O . GLU A 1 86 ? 31.757 -0.068 -24.366 1.00 49.34 86 GLU A O 1
ATOM 666 N N . ALA A 1 87 ? 29.572 -0.277 -24.698 1.00 46.44 87 ALA A N 1
ATOM 667 C CA . ALA A 1 87 ? 29.158 0.492 -23.544 1.00 46.44 87 ALA A CA 1
ATOM 668 C C . ALA A 1 87 ? 28.143 -0.357 -22.786 1.00 46.44 87 ALA A C 1
ATOM 670 O O . ALA A 1 87 ? 26.978 -0.460 -23.155 1.00 46.44 87 ALA A O 1
ATOM 671 N N . SER A 1 88 ? 28.619 -0.998 -21.719 1.00 48.00 88 SER A N 1
ATOM 672 C CA . SER A 1 88 ? 27.785 -1.651 -20.714 1.00 48.00 88 SER A CA 1
ATOM 673 C C . SER A 1 88 ? 26.774 -0.639 -20.169 1.00 48.00 88 SER A C 1
ATOM 675 O O . SER A 1 88 ? 27.077 0.139 -19.264 1.00 48.00 88 SER A O 1
ATOM 677 N N . CYS A 1 89 ? 25.577 -0.599 -20.748 1.00 52.25 89 CYS A N 1
ATOM 678 C CA . CYS A 1 89 ? 24.505 0.280 -20.311 1.00 52.25 89 CYS A CA 1
ATOM 679 C C . CYS A 1 89 ? 23.744 -0.353 -19.152 1.00 52.25 89 CYS A C 1
ATOM 681 O O . CYS A 1 89 ? 22.561 -0.685 -19.212 1.00 52.25 89 CYS A O 1
ATOM 683 N N . VAL A 1 90 ? 24.463 -0.513 -18.046 1.00 54.12 90 VAL A N 1
ATOM 684 C CA . VAL A 1 90 ? 23.839 -0.673 -16.742 1.00 54.12 90 VAL A CA 1
ATOM 685 C C . VAL A 1 90 ? 23.166 0.660 -16.435 1.00 54.12 90 VAL A C 1
ATOM 687 O O . VAL A 1 90 ? 23.835 1.630 -16.082 1.00 54.12 90 VAL A O 1
ATOM 690 N N . THR A 1 91 ? 21.843 0.735 -16.586 1.00 55.56 91 THR A N 1
ATOM 691 C CA . THR A 1 91 ? 21.058 1.804 -15.959 1.00 55.56 91 THR A CA 1
ATOM 692 C C . THR A 1 91 ? 21.448 1.841 -14.488 1.00 55.56 91 THR A C 1
ATOM 694 O O . THR A 1 91 ? 21.316 0.832 -13.789 1.00 55.56 91 THR A O 1
ATOM 697 N N . ASN A 1 92 ? 21.977 2.969 -14.010 1.00 62.81 92 ASN A N 1
ATOM 698 C CA . ASN A 1 92 ? 22.340 3.070 -12.605 1.00 62.81 92 ASN A CA 1
ATOM 699 C C . ASN A 1 92 ? 21.070 2.861 -11.772 1.00 62.81 92 ASN A C 1
ATOM 701 O O . ASN A 1 92 ? 20.017 3.407 -12.095 1.00 62.81 92 ASN A O 1
ATOM 705 N N . GLN A 1 93 ? 21.156 2.118 -10.664 1.00 64.69 93 GLN A N 1
ATOM 706 C CA . GLN A 1 93 ? 20.018 1.914 -9.747 1.00 64.69 93 GLN A CA 1
ATOM 707 C C . GLN A 1 93 ? 19.338 3.231 -9.332 1.00 64.69 93 GLN A C 1
ATOM 709 O O . GLN A 1 93 ? 18.138 3.259 -9.076 1.00 64.69 93 GLN A O 1
ATOM 714 N N . ARG A 1 94 ? 20.094 4.336 -9.296 1.00 64.31 94 ARG A N 1
ATOM 715 C CA . ARG A 1 94 ? 19.562 5.679 -9.027 1.00 64.31 94 ARG A CA 1
ATOM 716 C C . ARG A 1 94 ? 18.551 6.146 -10.074 1.00 64.31 94 ARG A C 1
ATOM 718 O O . ARG A 1 94 ? 17.581 6.797 -9.706 1.00 64.31 94 ARG A O 1
ATOM 725 N N . ASP A 1 95 ? 18.760 5.806 -11.339 1.00 70.81 95 ASP A N 1
ATOM 726 C CA . ASP A 1 95 ? 17.886 6.224 -12.434 1.00 70.81 95 ASP A CA 1
ATOM 727 C C . ASP A 1 95 ? 16.571 5.436 -12.391 1.00 70.81 95 ASP A C 1
ATOM 729 O O . ASP A 1 95 ? 15.497 6.014 -12.537 1.00 70.81 95 ASP A O 1
ATOM 733 N N . LEU A 1 96 ? 16.645 4.138 -12.067 1.00 72.06 96 LEU A N 1
ATOM 734 C CA . LEU A 1 96 ? 15.472 3.280 -11.854 1.00 72.06 96 LEU A CA 1
ATOM 735 C C . LEU A 1 96 ? 14.651 3.710 -10.634 1.00 72.06 96 LEU A C 1
ATOM 737 O O . LEU A 1 96 ? 13.426 3.694 -10.689 1.00 72.06 96 LEU A O 1
ATOM 741 N N . LYS A 1 97 ? 15.309 4.145 -9.553 1.00 73.56 97 LYS A N 1
ATOM 742 C CA . LYS A 1 97 ? 14.625 4.649 -8.353 1.00 73.56 97 LYS A CA 1
ATOM 743 C C . LYS A 1 97 ? 13.788 5.901 -8.628 1.00 73.56 97 LYS A C 1
ATOM 745 O O . LYS A 1 97 ? 12.758 6.095 -7.992 1.00 73.56 97 LYS A O 1
ATOM 750 N N . ASN A 1 98 ? 14.220 6.733 -9.573 1.00 71.75 98 ASN A N 1
ATOM 751 C CA . ASN A 1 98 ? 13.510 7.952 -9.959 1.00 71.75 98 ASN A CA 1
ATOM 752 C C . ASN A 1 98 ? 12.466 7.717 -11.061 1.00 71.75 98 ASN A C 1
ATOM 754 O O . ASN A 1 98 ? 11.748 8.647 -11.432 1.00 71.75 98 ASN A O 1
ATOM 758 N N . PHE A 1 99 ? 12.376 6.500 -11.602 1.00 71.38 99 PHE A N 1
ATOM 759 C CA . PHE A 1 99 ? 11.420 6.170 -12.647 1.00 71.38 99 PHE A CA 1
ATOM 760 C C . PHE A 1 99 ? 10.035 5.935 -12.036 1.00 71.38 99 PHE A C 1
ATOM 762 O O . PHE A 1 99 ? 9.740 4.864 -11.511 1.00 71.38 99 PHE A O 1
ATOM 769 N N . VAL A 1 100 ? 9.180 6.956 -12.105 1.00 68.31 100 VAL A N 1
ATOM 770 C CA . VAL A 1 100 ? 7.789 6.892 -11.644 1.00 68.31 100 VAL A CA 1
ATOM 771 C C . VAL A 1 100 ? 6.879 7.021 -12.859 1.00 68.31 100 VAL A C 1
ATOM 773 O O . VAL A 1 100 ? 6.793 8.082 -13.474 1.00 68.31 100 VAL A O 1
ATOM 776 N N . SER A 1 101 ? 6.208 5.930 -13.217 1.00 71.44 101 SER A N 1
ATOM 777 C CA . SER A 1 101 ? 5.217 5.890 -14.293 1.00 71.44 101 SER A CA 1
ATOM 778 C C . SER A 1 101 ? 4.002 5.084 -13.832 1.00 71.44 101 SER A C 1
ATOM 780 O O . SER A 1 101 ? 4.195 4.046 -13.202 1.00 71.44 101 SER A O 1
ATOM 782 N N . PRO A 1 102 ? 2.764 5.512 -14.144 1.00 67.19 102 PRO A N 1
ATOM 783 C CA . PRO A 1 102 ? 1.555 4.785 -13.753 1.00 67.19 102 PRO A CA 1
ATOM 784 C C . PRO A 1 102 ? 1.469 3.365 -14.339 1.00 67.19 102 PRO A C 1
ATOM 786 O O . PRO A 1 102 ? 0.774 2.524 -13.779 1.00 67.19 10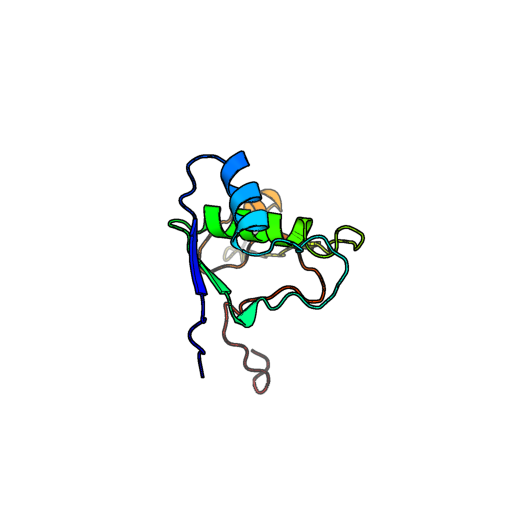2 PRO A O 1
ATOM 789 N N . ASP A 1 103 ? 2.191 3.079 -15.426 1.00 69.12 103 ASP A N 1
ATOM 790 C CA . ASP A 1 103 ? 2.182 1.771 -16.101 1.00 69.12 103 ASP A CA 1
ATOM 791 C C . ASP A 1 103 ? 3.213 0.775 -15.528 1.00 69.12 103 ASP A C 1
ATOM 793 O O . ASP A 1 103 ? 3.323 -0.381 -15.972 1.00 69.12 103 ASP A O 1
ATOM 797 N N . PHE A 1 104 ? 4.002 1.218 -14.547 1.00 73.69 104 PHE A N 1
ATOM 798 C CA . PHE A 1 104 ? 5.067 0.434 -13.938 1.00 73.69 104 PHE A CA 1
ATOM 799 C C . PHE A 1 104 ? 4.892 0.342 -12.420 1.00 73.69 104 PHE A C 1
ATOM 801 O O . PHE A 1 104 ? 4.492 1.312 -11.780 1.00 73.69 104 PHE A O 1
ATOM 808 N N . PRO A 1 105 ? 5.195 -0.827 -11.825 1.00 78.50 105 PRO A N 1
ATOM 809 C CA . PRO A 1 105 ? 5.261 -0.933 -10.377 1.00 78.50 105 PRO A CA 1
ATOM 810 C C . PRO A 1 105 ? 6.378 -0.029 -9.829 1.00 78.50 105 PRO A C 1
ATOM 812 O O . PRO A 1 105 ? 7.336 0.270 -10.552 1.00 78.50 105 PRO A O 1
ATOM 815 N N . PRO A 1 106 ? 6.292 0.375 -8.552 1.00 82.62 106 PRO A N 1
ATOM 816 C CA . PRO A 1 106 ? 7.349 1.144 -7.912 1.00 82.62 106 PRO A CA 1
ATOM 817 C C . PRO A 1 106 ? 8.665 0.356 -7.867 1.00 82.62 106 PRO A C 1
ATOM 819 O O . PRO A 1 106 ? 8.678 -0.877 -7.852 1.00 82.62 106 PRO A O 1
ATOM 822 N N . TYR A 1 107 ? 9.783 1.086 -7.808 1.00 86.12 107 TYR A N 1
ATOM 823 C CA . TYR A 1 107 ? 11.120 0.497 -7.694 1.00 86.12 107 TYR A CA 1
ATOM 824 C C . TYR A 1 107 ? 11.290 -0.335 -6.414 1.00 86.12 107 TYR A C 1
ATOM 826 O O . TYR A 1 107 ? 11.921 -1.386 -6.442 1.00 86.12 107 TYR A O 1
ATOM 834 N N . GLU A 1 108 ? 10.727 0.118 -5.297 1.00 89.62 108 GLU A N 1
ATOM 835 C CA . GLU A 1 108 ? 10.716 -0.602 -4.023 1.00 89.62 108 GLU A CA 1
ATOM 836 C C . GLU A 1 108 ? 9.272 -0.998 -3.700 1.00 89.62 108 GLU A C 1
ATOM 838 O O . GLU A 1 108 ? 8.386 -0.147 -3.647 1.00 89.62 108 GLU A O 1
ATOM 843 N N . LEU A 1 109 ? 9.033 -2.290 -3.479 1.00 90.06 109 LEU A N 1
ATOM 844 C CA . LEU A 1 109 ? 7.736 -2.827 -3.082 1.00 90.06 109 LEU A CA 1
ATOM 845 C C . LEU A 1 109 ? 7.843 -3.446 -1.686 1.00 90.06 109 LEU A C 1
ATOM 847 O O . LEU A 1 109 ? 8.590 -4.402 -1.474 1.00 90.06 109 LEU A O 1
ATOM 851 N N . ARG A 1 110 ? 7.086 -2.900 -0.733 1.00 91.94 110 ARG A N 1
ATOM 852 C CA . ARG A 1 110 ? 7.060 -3.317 0.677 1.00 91.94 110 ARG A CA 1
ATOM 853 C C . ARG A 1 110 ? 5.817 -4.166 0.923 1.00 91.94 110 ARG A C 1
ATOM 855 O O . ARG A 1 110 ? 4.715 -3.705 0.649 1.00 91.94 110 ARG A O 1
ATOM 862 N N . LEU A 1 111 ? 5.966 -5.398 1.412 1.00 89.62 111 LEU A N 1
ATOM 863 C CA . LEU A 1 111 ? 4.829 -6.316 1.585 1.00 89.62 111 LEU A CA 1
ATOM 864 C C . LEU A 1 111 ? 4.874 -7.043 2.926 1.00 89.62 111 LEU A C 1
ATOM 866 O O . LEU A 1 111 ? 5.928 -7.488 3.365 1.00 89.62 111 LEU A O 1
ATOM 870 N N . LYS A 1 112 ? 3.697 -7.256 3.522 1.00 88.25 112 LYS A N 1
ATOM 871 C CA . LYS A 1 112 ? 3.486 -8.139 4.676 1.00 88.25 112 LYS A CA 1
ATOM 872 C C . LYS A 1 112 ? 2.404 -9.178 4.358 1.00 88.25 112 LYS A C 1
ATOM 874 O O . LYS A 1 112 ? 1.428 -8.847 3.680 1.00 88.25 112 LYS A O 1
ATOM 879 N N . PRO A 1 113 ? 2.512 -10.420 4.868 1.00 85.31 113 PRO A N 1
ATOM 880 C CA . PRO A 1 113 ? 1.454 -11.414 4.713 1.00 85.31 113 PRO A CA 1
ATOM 881 C C . PRO A 1 113 ? 0.128 -10.922 5.304 1.00 85.31 113 PRO A C 1
ATOM 883 O O . PRO A 1 113 ? 0.066 -10.603 6.490 1.00 85.31 113 PRO A O 1
ATOM 886 N N . GLY A 1 114 ? -0.929 -10.907 4.488 1.00 83.25 114 GLY A N 1
ATOM 887 C CA . GLY A 1 114 ? -2.273 -10.472 4.884 1.00 83.25 114 GLY A CA 1
ATOM 888 C C . GLY A 1 114 ? -2.663 -9.069 4.411 1.00 83.25 114 GLY A C 1
ATOM 889 O O . GLY A 1 114 ? -3.840 -8.727 4.501 1.00 83.25 114 GLY A O 1
ATOM 890 N N . LEU A 1 115 ? -1.725 -8.284 3.867 1.00 86.12 115 LEU A N 1
ATOM 891 C CA . LEU A 1 115 ? -2.062 -7.016 3.221 1.00 86.12 115 LEU A CA 1
ATOM 892 C C . LEU A 1 115 ? -2.743 -7.244 1.860 1.00 86.12 115 LEU A C 1
ATOM 894 O O . LEU A 1 115 ? -2.357 -8.158 1.122 1.00 86.12 115 LEU A O 1
ATOM 898 N N . PRO A 1 116 ? -3.742 -6.418 1.504 1.00 86.62 116 PRO A N 1
ATOM 899 C CA . PRO A 1 116 ? -4.348 -6.452 0.182 1.00 86.62 116 PRO A CA 1
ATOM 900 C C . PRO A 1 116 ? -3.355 -5.959 -0.879 1.00 86.62 116 PRO A C 1
ATOM 902 O O . PRO A 1 116 ? -2.645 -4.979 -0.668 1.00 86.62 116 PRO A O 1
ATOM 905 N N . ILE A 1 117 ? -3.337 -6.617 -2.040 1.00 88.00 117 ILE A N 1
ATOM 906 C CA . ILE A 1 117 ? -2.534 -6.216 -3.204 1.00 88.00 117 ILE A CA 1
ATOM 907 C C . ILE A 1 117 ? -3.411 -6.125 -4.453 1.00 88.00 117 ILE A C 1
ATOM 909 O O . ILE A 1 117 ? -4.429 -6.811 -4.563 1.00 88.00 117 ILE A O 1
ATOM 913 N N . MET A 1 118 ? -2.988 -5.307 -5.416 1.00 86.44 118 MET A N 1
ATOM 914 C CA . MET A 1 118 ? -3.619 -5.202 -6.729 1.00 86.44 118 MET A CA 1
ATOM 915 C C . MET A 1 118 ? -2.671 -5.727 -7.808 1.00 86.44 118 MET A C 1
ATOM 917 O O . MET A 1 118 ? -1.510 -5.333 -7.873 1.00 86.44 118 MET A O 1
ATOM 921 N N . CYS A 1 119 ? -3.176 -6.603 -8.677 1.00 85.88 119 CYS A N 1
ATOM 922 C CA . CYS A 1 119 ? -2.454 -7.004 -9.882 1.00 85.88 119 CYS A CA 1
ATOM 923 C C . CYS A 1 119 ? -2.600 -5.908 -10.942 1.00 85.88 119 CYS A C 1
ATOM 925 O O . CYS A 1 119 ? -3.708 -5.630 -11.393 1.00 85.88 119 CYS A O 1
ATOM 927 N N . ILE A 1 120 ? -1.479 -5.303 -11.333 1.00 85.19 120 ILE A N 1
ATOM 928 C CA . ILE A 1 120 ? -1.428 -4.215 -12.326 1.00 85.19 120 ILE A CA 1
ATOM 929 C C . ILE A 1 120 ? -1.237 -4.708 -13.768 1.00 85.19 120 ILE A C 1
ATOM 931 O O . ILE A 1 120 ? -1.355 -3.933 -14.712 1.00 85.19 120 ILE A O 1
ATOM 935 N N . ARG A 1 121 ? -0.922 -5.994 -13.955 1.00 82.81 121 ARG A N 1
ATOM 936 C CA . ARG A 1 121 ? -0.741 -6.631 -15.265 1.00 82.81 121 ARG A CA 1
ATOM 937 C C . ARG A 1 121 ? -1.538 -7.924 -15.324 1.00 82.81 121 ARG A C 1
ATOM 939 O O . ARG A 1 121 ? -1.744 -8.580 -14.302 1.00 82.81 121 ARG A O 1
ATOM 946 N N . ASN A 1 122 ? -1.972 -8.274 -16.529 1.00 84.56 122 ASN A N 1
ATOM 947 C CA . ASN A 1 122 ? -2.572 -9.574 -16.791 1.00 84.56 122 ASN A CA 1
ATOM 948 C C . ASN A 1 122 ? -1.491 -10.646 -16.648 1.00 84.56 122 ASN A C 1
ATOM 950 O O . ASN A 1 122 ? -0.408 -10.481 -17.198 1.00 84.56 122 ASN A O 1
ATOM 954 N N . ILE A 1 123 ? -1.808 -11.714 -15.921 1.00 83.19 123 ILE A N 1
ATOM 955 C CA . ILE A 1 123 ? -0.943 -12.883 -15.770 1.00 83.19 123 ILE A CA 1
ATOM 956 C C . ILE A 1 123 ? -1.642 -14.038 -16.481 1.00 83.19 123 ILE A C 1
ATOM 958 O O . ILE A 1 123 ? -2.766 -14.401 -16.128 1.00 83.19 123 ILE A O 1
ATOM 962 N N . ASP A 1 124 ? -0.980 -14.602 -17.479 1.00 85.25 124 ASP A N 1
ATOM 963 C CA . ASP A 1 124 ? -1.375 -15.803 -18.192 1.00 85.25 124 ASP A CA 1
ATOM 964 C C . ASP A 1 124 ? -0.418 -16.947 -17.849 1.00 85.25 124 ASP A C 1
ATOM 966 O 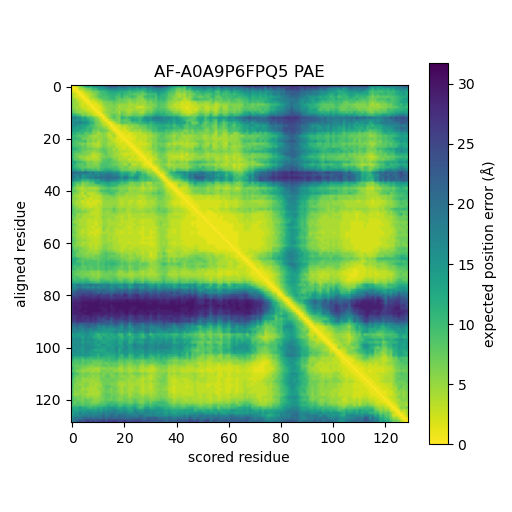O . ASP A 1 124 ? 0.589 -17.219 -18.507 1.00 85.25 124 ASP A O 1
ATOM 970 N N . VAL A 1 125 ? -0.796 -17.675 -16.802 1.00 78.75 125 VAL A N 1
ATOM 971 C CA . VAL A 1 125 ? -0.031 -18.818 -16.297 1.00 78.75 125 VAL A CA 1
ATOM 972 C C . VAL A 1 125 ? 0.045 -19.955 -17.324 1.00 78.75 125 VAL A C 1
ATOM 974 O O . VAL A 1 125 ? 0.981 -20.747 -17.285 1.00 78.75 125 VAL A O 1
ATOM 977 N N . ILE A 1 126 ? -0.912 -20.055 -18.255 1.00 81.12 126 ILE A N 1
ATOM 978 C CA . ILE A 1 126 ? -0.943 -21.130 -19.259 1.00 81.12 126 ILE A CA 1
ATOM 979 C C . ILE A 1 126 ? 0.121 -20.878 -20.327 1.00 81.12 126 ILE A C 1
ATOM 981 O O . ILE A 1 126 ? 0.796 -21.811 -20.761 1.00 81.12 126 ILE A O 1
ATOM 985 N N . ASN A 1 127 ? 0.287 -19.616 -20.720 1.00 78.94 127 ASN A N 1
ATOM 986 C CA . ASN A 1 127 ? 1.253 -19.208 -21.734 1.00 78.94 127 ASN A CA 1
ATOM 987 C C . ASN A 1 127 ? 2.590 -18.719 -21.148 1.00 78.94 127 ASN A C 1
ATOM 989 O O . ASN A 1 127 ? 3.447 -18.274 -21.908 1.00 78.94 127 ASN A O 1
ATOM 993 N N . ASN A 1 128 ? 2.796 -18.855 -19.830 1.00 60.62 128 ASN A N 1
ATOM 994 C CA . ASN A 1 128 ? 3.967 -18.356 -19.097 1.00 60.62 128 ASN A CA 1
ATOM 995 C C . ASN A 1 128 ? 4.241 -16.857 -19.337 1.00 60.62 128 ASN A C 1
ATOM 997 O O . ASN A 1 128 ? 5.397 -16.465 -19.515 1.00 60.62 128 ASN A O 1
ATOM 1001 N N . LEU A 1 129 ? 3.185 -16.036 -19.362 1.00 51.84 129 LEU A N 1
ATOM 1002 C CA . LEU A 1 129 ? 3.256 -14.585 -19.575 1.00 51.84 129 LEU A CA 1
ATOM 1003 C C . LEU A 1 129 ? 2.663 -13.798 -18.406 1.00 51.84 129 LEU A C 1
ATOM 1005 O O . LEU A 1 129 ? 1.671 -14.265 -17.807 1.00 51.84 129 LEU A O 1
#

Solvent-accessible surface area (backbone atoms only — not comparable to full-atom values): 8600 Å² total; per-residue (Å²): 132,90,79,81,50,84,39,81,45,76,57,85,84,82,48,72,78,55,46,57,51,44,46,33,68,74,73,38,74,59,46,58,45,80,62,92,74,77,70,69,79,46,52,44,80,47,61,96,46,67,74,57,45,52,52,49,49,49,53,51,58,58,39,42,40,60,93,54,79,69,54,72,47,71,68,84,77,80,59,85,76,93,59,103,58,101,63,88,56,70,64,52,69,70,61,51,65,69,54,82,50,97,93,50,77,65,37,70,44,76,53,54,96,86,64,90,83,80,84,90,65,87,75,39,79,90,78,75,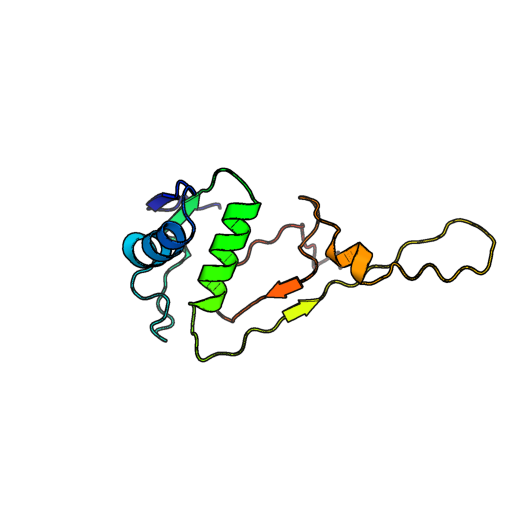75